Protein AF-A0A2S5MR42-F1 (afdb_monomer)

Solvent-accessible surface area (backbone atoms only — not comparable to full-atom values): 4208 Å² total; per-residue (Å²): 134,53,74,69,54,50,53,52,51,34,46,51,44,13,48,49,56,38,40,76,74,75,48,86,78,64,93,84,63,57,37,94,72,47,82,52,68,68,44,37,48,22,32,51,52,22,52,52,48,53,76,75,45,86,78,69,56,66,66,62,54,46,53,54,50,57,54,63,75,74,108

Foldseek 3Di:
DDPVVLQLVLQVQLQVQCVVVVDDDDPPDRLVPDDPPSSVVSSVVSVVCCVVCVPDDVVVVVVVVVVVVVD

Radius of gyration: 15.45 Å; Cα contacts (8 Å, |Δi|>4): 39; chains: 1; bounding box: 27×31×46 Å

Mean predicted aligned error: 5.91 Å

Structure (mmCIF, N/CA/C/O backbone):
data_AF-A0A2S5MR42-F1
#
_entry.id   AF-A0A2S5MR42-F1
#
loop_
_atom_site.group_PDB
_atom_site.id
_atom_site.type_symbol
_atom_site.label_atom_id
_atom_site.label_alt_id
_atom_site.label_comp_id
_atom_site.label_asym_id
_atom_site.label_entity_id
_atom_site.label_seq_id
_atom_site.pdbx_PDB_ins_code
_atom_site.Cartn_x
_atom_site.Cartn_y
_atom_site.Cartn_z
_atom_site.occupancy
_atom_site.B_iso_or_equiv
_atom_site.auth_seq_id
_atom_site.auth_comp_id
_atom_site.auth_asym_id
_atom_site.auth_atom_id
_atom_site.pdbx_PDB_model_num
ATOM 1 N N . MET A 1 1 ? -11.227 5.909 11.978 1.00 71.00 1 MET A N 1
ATOM 2 C CA . MET A 1 1 ? -10.726 6.464 10.702 1.00 71.00 1 MET A CA 1
ATOM 3 C C . MET A 1 1 ? -11.893 6.640 9.747 1.00 71.00 1 MET A C 1
ATOM 5 O O . MET A 1 1 ? -12.805 5.823 9.776 1.00 71.00 1 MET A O 1
ATOM 9 N N . THR A 1 2 ? -11.897 7.699 8.940 1.00 88.56 2 THR A N 1
ATOM 10 C CA . THR A 1 2 ? -12.866 7.881 7.845 1.00 88.56 2 THR A CA 1
ATOM 11 C C . THR A 1 2 ? -12.420 7.125 6.588 1.00 88.56 2 THR A C 1
ATOM 13 O O . THR A 1 2 ? -11.243 6.792 6.442 1.00 88.56 2 THR A O 1
ATOM 16 N N . ALA A 1 3 ? -13.338 6.884 5.645 1.00 85.12 3 ALA A N 1
ATOM 17 C CA . ALA A 1 3 ? -13.005 6.242 4.368 1.00 85.12 3 ALA A CA 1
ATOM 18 C C . ALA A 1 3 ? -11.923 7.014 3.587 1.00 85.12 3 ALA A C 1
ATOM 20 O O . ALA A 1 3 ? -11.022 6.416 3.002 1.00 85.12 3 ALA A O 1
ATOM 21 N N . GLU A 1 4 ? -11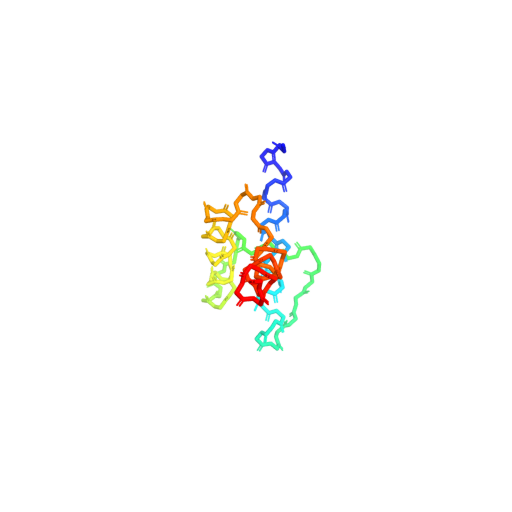.964 8.349 3.623 1.00 87.12 4 GLU A N 1
ATOM 22 C CA . GLU A 1 4 ? -10.948 9.192 2.990 1.00 87.12 4 GLU A CA 1
ATOM 23 C C . GLU A 1 4 ? -9.565 9.014 3.640 1.00 87.12 4 GLU A C 1
ATOM 25 O O . GLU A 1 4 ? -8.552 8.943 2.942 1.00 87.12 4 GLU A O 1
ATOM 30 N N . GLU A 1 5 ? -9.510 8.906 4.969 1.00 88.12 5 GLU A N 1
ATOM 31 C CA . GLU A 1 5 ? -8.263 8.665 5.702 1.00 88.12 5 GLU A CA 1
ATOM 32 C C . GLU A 1 5 ? -7.674 7.287 5.397 1.00 88.12 5 GLU A C 1
ATOM 34 O O . GLU A 1 5 ? -6.463 7.184 5.204 1.00 88.12 5 GLU A O 1
ATOM 39 N N . ILE A 1 6 ? -8.513 6.248 5.307 1.00 89.19 6 ILE A N 1
ATOM 40 C CA . ILE A 1 6 ? -8.090 4.891 4.927 1.00 89.19 6 ILE A CA 1
ATOM 41 C C . ILE A 1 6 ? -7.452 4.917 3.537 1.00 89.19 6 ILE A C 1
ATOM 43 O O . ILE A 1 6 ? -6.309 4.495 3.379 1.00 89.19 6 ILE A O 1
ATOM 47 N N . VAL A 1 7 ? -8.130 5.501 2.543 1.00 91.81 7 VAL A N 1
ATOM 48 C CA . VAL A 1 7 ? -7.608 5.582 1.168 1.00 91.81 7 VAL A CA 1
ATOM 49 C C . VAL A 1 7 ? -6.294 6.364 1.111 1.00 91.81 7 VAL A C 1
ATOM 51 O O . VAL A 1 7 ? -5.360 5.945 0.428 1.00 91.81 7 VAL A O 1
ATOM 54 N N . LYS A 1 8 ? -6.175 7.479 1.845 1.00 93.12 8 LYS A N 1
ATOM 55 C CA . LYS A 1 8 ? -4.921 8.247 1.912 1.00 93.12 8 LYS A CA 1
ATOM 56 C C . LYS A 1 8 ? -3.783 7.432 2.526 1.00 93.12 8 LYS A C 1
ATOM 58 O O . LYS A 1 8 ? -2.673 7.458 1.992 1.00 93.12 8 LYS A O 1
ATOM 63 N N . LYS A 1 9 ? -4.041 6.703 3.615 1.00 93.44 9 LYS A N 1
ATOM 64 C CA . LYS A 1 9 ? -3.031 5.860 4.266 1.00 93.44 9 LYS A CA 1
ATOM 65 C C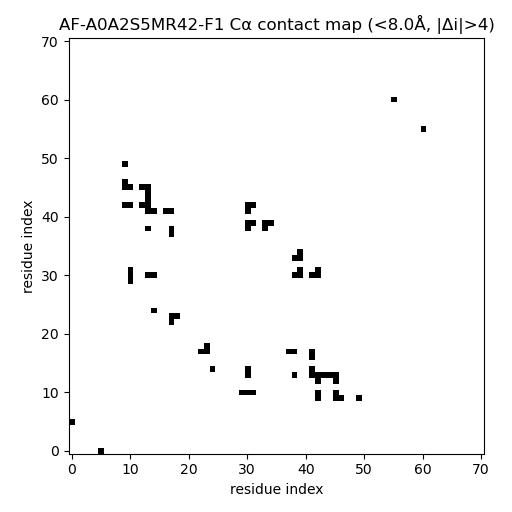 . LYS A 1 9 ? -2.619 4.678 3.387 1.00 93.44 9 LYS A C 1
ATOM 67 O O . LYS A 1 9 ? -1.421 4.466 3.218 1.00 93.44 9 LYS A O 1
ATOM 72 N N . ALA A 1 10 ? -3.570 3.990 2.75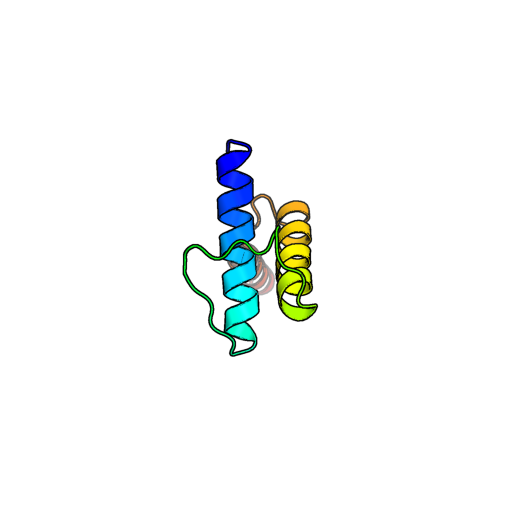8 1.00 94.25 10 ALA A N 1
ATOM 73 C CA . ALA A 1 10 ? -3.288 2.924 1.799 1.00 94.25 10 ALA A CA 1
ATOM 74 C C . ALA A 1 10 ? -2.465 3.441 0.606 1.00 94.25 10 ALA A C 1
ATOM 76 O O . ALA A 1 10 ? -1.473 2.831 0.219 1.00 94.25 10 ALA A O 1
ATOM 77 N N . ASN A 1 11 ? -2.788 4.627 0.075 1.00 96.69 11 ASN A N 1
ATOM 78 C CA . ASN A 1 11 ? -2.042 5.212 -1.047 1.00 96.69 11 ASN A CA 1
ATOM 79 C C . ASN A 1 11 ? -0.612 5.602 -0.643 1.00 96.69 11 ASN A C 1
ATOM 81 O O . ASN A 1 11 ? 0.315 5.484 -1.442 1.00 96.69 11 ASN A O 1
ATOM 85 N N . ARG A 1 12 ? -0.416 6.036 0.608 1.00 95.88 12 ARG A N 1
ATOM 86 C CA . ARG A 1 12 ? 0.918 6.272 1.174 1.00 95.88 12 ARG A CA 1
ATOM 87 C C . ARG A 1 12 ? 1.698 4.966 1.339 1.00 95.88 12 ARG A C 1
ATOM 89 O O . ARG A 1 12 ? 2.881 4.947 1.022 1.00 95.88 12 ARG A O 1
ATOM 96 N N . LEU A 1 13 ? 1.059 3.896 1.805 1.00 95.75 13 LEU A N 1
ATOM 97 C CA . LEU A 1 13 ? 1.699 2.589 1.960 1.00 95.75 13 LEU A CA 1
ATOM 98 C C . LEU A 1 13 ? 2.113 1.996 0.602 1.00 95.75 13 LEU A C 1
ATOM 100 O O . LEU A 1 13 ? 3.247 1.554 0.448 1.00 95.75 13 LEU A O 1
ATOM 104 N N . ALA A 1 14 ? 1.257 2.109 -0.417 1.00 97.38 14 ALA A N 1
ATOM 105 C CA . ALA A 1 14 ? 1.594 1.728 -1.789 1.00 97.38 14 ALA A CA 1
ATOM 106 C C . ALA A 1 14 ? 2.829 2.484 -2.314 1.00 97.38 14 ALA A C 1
ATOM 108 O O . ALA A 1 14 ? 3.705 1.885 -2.938 1.00 97.38 14 ALA A O 1
ATOM 109 N N . ARG A 1 15 ? 2.949 3.785 -2.007 1.00 97.56 15 ARG A N 1
ATOM 110 C CA . ARG A 1 15 ? 4.146 4.571 -2.344 1.00 97.56 15 ARG A CA 1
ATOM 111 C C . ARG A 1 15 ? 5.405 4.020 -1.680 1.00 97.56 15 ARG A C 1
ATOM 113 O O . ARG A 1 15 ? 6.423 3.918 -2.355 1.00 97.56 15 ARG A O 1
ATOM 120 N N . ILE A 1 16 ? 5.334 3.647 -0.402 1.00 96.62 16 ILE A N 1
ATOM 121 C CA . ILE A 1 16 ? 6.470 3.054 0.322 1.00 96.62 16 ILE A CA 1
ATOM 122 C C . ILE A 1 16 ? 6.917 1.764 -0.375 1.00 96.62 16 ILE A C 1
ATOM 124 O O . ILE A 1 16 ? 8.094 1.623 -0.691 1.00 96.62 16 ILE A O 1
ATOM 128 N N . PHE A 1 17 ? 5.987 0.868 -0.714 1.00 97.25 17 PHE A N 1
ATOM 129 C CA . PHE A 1 17 ? 6.321 -0.364 -1.438 1.00 97.25 17 PHE A CA 1
ATOM 130 C C . PHE A 1 17 ? 6.919 -0.112 -2.825 1.00 97.25 17 PHE A C 1
ATOM 132 O O . PHE A 1 17 ? 7.777 -0.869 -3.278 1.00 97.25 17 PHE A O 1
ATOM 139 N N . TYR A 1 18 ? 6.486 0.948 -3.508 1.00 97.69 18 TYR A N 1
ATOM 140 C CA . TYR A 1 18 ? 7.045 1.333 -4.802 1.00 97.69 18 TYR A CA 1
ATOM 141 C C . TYR A 1 18 ? 8.472 1.890 -4.667 1.00 97.69 18 TYR A C 1
ATOM 143 O O . TYR A 1 18 ? 9.355 1.524 -5.440 1.00 97.69 18 TYR A O 1
ATOM 151 N N . GLN A 1 19 ? 8.727 2.685 -3.623 1.00 97.19 19 GLN A N 1
ATOM 152 C CA . GLN A 1 19 ? 10.059 3.197 -3.283 1.00 97.19 19 GLN A CA 1
ATOM 153 C C . GLN A 1 19 ? 11.028 2.095 -2.854 1.00 97.19 19 GLN A C 1
ATOM 155 O O . GLN A 1 19 ? 12.190 2.123 -3.248 1.00 97.19 19 GLN A O 1
ATOM 160 N N . MET A 1 20 ? 10.559 1.083 -2.118 1.00 97.19 20 MET A N 1
ATOM 161 C CA . MET A 1 20 ? 11.371 -0.088 -1.757 1.00 97.19 20 MET A CA 1
ATOM 162 C C . MET A 1 20 ? 11.875 -0.863 -2.984 1.00 97.19 20 MET A C 1
ATOM 164 O O . MET A 1 20 ? 12.916 -1.508 -2.917 1.00 97.19 20 MET A O 1
ATOM 168 N N . GLN A 1 21 ? 11.166 -0.776 -4.112 1.00 95.75 21 GLN A N 1
ATOM 169 C CA . GLN A 1 21 ? 11.586 -1.357 -5.392 1.00 95.75 21 GLN A CA 1
ATOM 170 C C . GLN A 1 21 ? 12.550 -0.449 -6.181 1.00 95.75 21 GLN A C 1
ATOM 172 O O . GLN A 1 21 ? 13.002 -0.832 -7.257 1.00 95.75 21 GLN A O 1
ATOM 177 N N . GLY A 1 22 ? 12.879 0.738 -5.660 1.00 96.88 22 GLY A N 1
ATOM 178 C CA . GLY A 1 22 ? 13.781 1.708 -6.284 1.00 96.88 22 GLY A CA 1
ATOM 179 C C . GLY A 1 22 ? 13.099 2.705 -7.225 1.00 96.88 22 GLY A C 1
ATOM 180 O O . GLY A 1 22 ? 13.791 3.390 -7.975 1.00 96.88 22 GLY A O 1
ATOM 181 N N . TYR A 1 23 ? 11.765 2.792 -7.210 1.00 95.50 23 TYR A N 1
ATOM 182 C CA . TYR A 1 23 ? 11.012 3.714 -8.061 1.00 95.50 23 TYR A CA 1
ATOM 183 C C . TYR A 1 23 ? 10.518 4.949 -7.301 1.00 95.50 23 TYR A C 1
ATOM 185 O O . TYR A 1 23 ? 10.131 4.880 -6.136 1.00 95.50 23 TYR A O 1
ATOM 193 N N . GLU A 1 24 ? 10.450 6.084 -7.996 1.00 93.94 24 GLU A N 1
ATOM 194 C CA . GLU A 1 24 ? 9.941 7.345 -7.453 1.00 93.94 24 GLU A CA 1
ATOM 195 C C . GLU A 1 24 ? 8.744 7.854 -8.264 1.00 93.94 24 GLU A C 1
ATOM 197 O O . GLU A 1 24 ? 8.694 7.727 -9.488 1.00 93.94 24 GLU A O 1
ATOM 202 N N . VAL A 1 25 ? 7.773 8.446 -7.569 1.00 94.62 25 VAL A N 1
ATOM 203 C CA . VAL A 1 25 ? 6.606 9.127 -8.150 1.00 94.62 25 VAL A CA 1
ATOM 204 C C . VAL A 1 25 ? 6.311 10.386 -7.348 1.00 94.62 25 VAL A C 1
ATOM 206 O O . VAL A 1 25 ? 6.732 10.506 -6.198 1.00 94.62 25 VAL A O 1
ATOM 209 N N . SER A 1 26 ? 5.538 11.303 -7.922 1.00 93.56 26 SER A N 1
ATOM 210 C CA . SER A 1 26 ? 5.105 12.507 -7.219 1.00 93.56 26 SER A CA 1
ATOM 211 C C . SER A 1 26 ? 4.218 12.196 -6.001 1.00 93.56 26 SER A C 1
ATOM 213 O O . SER A 1 26 ? 3.526 11.170 -5.928 1.00 93.56 26 SER A O 1
ATOM 215 N N . ASP A 1 27 ? 4.202 13.109 -5.029 1.00 89.00 27 ASP A N 1
ATOM 216 C CA . ASP A 1 27 ? 3.423 12.965 -3.790 1.00 89.00 27 ASP A CA 1
ATOM 217 C C . ASP A 1 27 ? 1.903 12.971 -4.020 1.00 89.00 27 ASP A C 1
ATOM 219 O O . ASP A 1 27 ? 1.144 12.359 -3.258 1.00 89.00 27 ASP A O 1
ATOM 223 N N . ASP A 1 28 ? 1.450 13.589 -5.109 1.00 92.62 28 ASP A N 1
ATOM 224 C CA . ASP A 1 28 ? 0.054 13.628 -5.548 1.00 92.62 28 ASP A CA 1
ATOM 225 C C . ASP A 1 28 ? -0.353 12.419 -6.409 1.00 92.62 28 ASP A C 1
ATOM 227 O O . ASP A 1 28 ? -1.534 12.279 -6.750 1.00 92.62 28 ASP A O 1
ATOM 231 N N . PHE A 1 29 ? 0.586 11.514 -6.716 1.00 96.12 29 PHE A N 1
ATOM 232 C CA . PHE A 1 29 ? 0.310 10.299 -7.478 1.00 96.12 29 PHE A CA 1
ATOM 233 C C . PHE A 1 29 ? -0.700 9.384 -6.764 1.00 96.12 29 PHE A C 1
ATOM 235 O O . PHE A 1 29 ? -0.623 9.126 -5.556 1.00 96.12 29 PHE A O 1
ATOM 242 N N . LYS A 1 30 ? -1.669 8.879 -7.534 1.00 96.81 30 LYS A N 1
ATOM 243 C CA . LYS A 1 30 ? -2.802 8.077 -7.051 1.00 96.81 30 LYS A CA 1
ATOM 244 C C . LYS A 1 30 ? -2.670 6.651 -7.566 1.00 96.81 30 LYS A C 1
ATOM 246 O O . LYS A 1 30 ? -3.125 6.353 -8.667 1.00 96.81 30 LYS A O 1
ATOM 251 N N . PHE A 1 31 ? -2.110 5.768 -6.745 1.00 96.81 31 PHE A N 1
ATOM 252 C CA . PHE A 1 31 ? -1.893 4.358 -7.080 1.00 96.81 31 PHE A CA 1
ATOM 253 C C . PHE A 1 31 ? -3.204 3.619 -7.387 1.00 96.81 31 PHE A C 1
ATOM 255 O O . PHE A 1 31 ? -3.249 2.792 -8.288 1.00 96.81 31 PHE A O 1
ATOM 262 N N . TYR A 1 32 ? -4.314 4.006 -6.751 1.00 94.25 32 TYR A N 1
ATOM 263 C CA . TYR A 1 32 ? -5.651 3.476 -7.059 1.00 94.25 32 TYR A CA 1
ATOM 264 C C . TYR A 1 32 ? -6.208 3.896 -8.438 1.00 94.25 32 TYR A C 1
ATOM 266 O O . TYR A 1 32 ? -7.307 3.488 -8.808 1.00 94.25 32 TYR A O 1
ATOM 274 N N . ARG A 1 33 ? -5.497 4.745 -9.194 1.00 96.44 33 ARG A N 1
ATOM 275 C CA . ARG A 1 33 ? -5.804 5.103 -10.593 1.00 96.44 33 ARG A CA 1
ATOM 276 C C . ARG A 1 33 ? -4.711 4.661 -11.568 1.00 96.44 33 ARG A C 1
ATOM 278 O O . ARG A 1 33 ? -4.757 5.043 -12.734 1.00 96.44 33 ARG A O 1
ATOM 285 N N . ALA A 1 34 ? -3.716 3.920 -11.091 1.00 94.94 34 ALA A N 1
ATOM 286 C CA . ALA A 1 34 ? -2.606 3.475 -11.909 1.00 94.94 34 ALA A CA 1
ATOM 287 C C . ALA A 1 34 ? -3.031 2.405 -12.921 1.00 94.94 34 ALA A C 1
ATOM 289 O O . ALA A 1 34 ? -3.983 1.653 -12.711 1.00 94.94 34 ALA A O 1
ATOM 290 N N . HIS A 1 35 ? -2.268 2.317 -14.009 1.00 94.50 35 HIS A N 1
ATOM 291 C CA . HIS A 1 35 ? -2.405 1.262 -15.015 1.00 94.50 35 HIS A CA 1
ATOM 292 C C . HIS A 1 35 ? -1.108 0.472 -15.210 1.00 94.50 35 HIS A C 1
ATOM 294 O O . HIS A 1 35 ? -1.143 -0.618 -15.781 1.00 94.50 35 HIS A O 1
ATOM 300 N N . HIS A 1 36 ? 0.034 0.990 -14.740 1.00 96.31 36 HIS A N 1
ATOM 301 C CA . HIS A 1 36 ? 1.293 0.269 -14.824 1.00 96.31 36 HIS A CA 1
ATOM 302 C C . HIS A 1 36 ? 1.280 -0.914 -13.839 1.00 96.31 36 HIS A C 1
ATOM 304 O O . HIS A 1 36 ? 0.941 -0.718 -12.668 1.00 96.31 36 HIS A O 1
ATOM 310 N N . PRO A 1 37 ? 1.670 -2.134 -14.257 1.00 96.69 37 PRO A N 1
ATOM 311 C CA . PRO A 1 37 ? 1.544 -3.329 -13.421 1.00 96.69 37 PRO A CA 1
ATOM 312 C C . PRO A 1 37 ? 2.211 -3.210 -12.048 1.00 96.69 37 PRO A C 1
ATOM 314 O O . PRO A 1 37 ? 1.647 -3.663 -11.056 1.00 96.69 37 PRO A O 1
ATOM 317 N N . ALA A 1 38 ? 3.378 -2.565 -11.974 1.00 96.31 38 ALA A N 1
ATOM 318 C CA . ALA A 1 38 ? 4.098 -2.397 -10.712 1.00 96.31 38 ALA A CA 1
ATOM 319 C C . ALA A 1 38 ? 3.368 -1.449 -9.740 1.00 96.31 38 ALA A C 1
ATOM 321 O O . ALA A 1 38 ? 3.278 -1.730 -8.549 1.00 96.31 38 ALA A O 1
ATOM 322 N N . GLU A 1 39 ? 2.780 -0.364 -10.248 1.00 97.69 39 GLU A N 1
ATOM 323 C CA . GLU A 1 39 ? 2.022 0.598 -9.438 1.00 97.69 39 GLU A CA 1
ATOM 324 C C . GLU A 1 39 ? 0.724 -0.035 -8.912 1.00 97.69 39 GLU A C 1
ATOM 326 O O . GLU A 1 39 ? 0.399 0.085 -7.730 1.00 97.69 39 GLU A O 1
ATOM 331 N N . VAL A 1 40 ? 0.013 -0.768 -9.776 1.00 97.94 40 VAL A N 1
ATOM 332 C CA . VAL A 1 40 ? -1.188 -1.531 -9.400 1.00 97.94 40 VAL A CA 1
ATOM 333 C C . VAL A 1 40 ? -0.843 -2.604 -8.366 1.00 97.94 40 VAL A C 1
ATOM 335 O O . VAL A 1 40 ? -1.561 -2.766 -7.382 1.00 97.94 40 VAL A O 1
ATOM 338 N N . GLY A 1 41 ? 0.280 -3.305 -8.547 1.00 97.81 41 GLY A N 1
ATOM 339 C CA . GLY A 1 41 ? 0.785 -4.280 -7.582 1.00 97.81 41 GLY A CA 1
ATOM 340 C C . GLY A 1 41 ? 1.004 -3.663 -6.201 1.00 97.81 41 GLY A C 1
ATOM 341 O O . GLY A 1 41 ? 0.517 -4.198 -5.208 1.00 97.81 41 GLY A O 1
ATOM 342 N N . CYS A 1 42 ? 1.648 -2.495 -6.132 1.00 98.06 42 CYS A N 1
ATOM 343 C CA . CYS A 1 42 ? 1.848 -1.774 -4.874 1.00 98.06 42 CYS A CA 1
ATOM 344 C C . CYS A 1 42 ? 0.547 -1.337 -4.201 1.00 98.06 42 CYS A C 1
ATOM 346 O O . CYS A 1 42 ? 0.444 -1.417 -2.977 1.00 98.06 42 CYS A O 1
ATOM 348 N N . TRP A 1 43 ? -0.451 -0.906 -4.976 1.00 97.81 43 TRP A N 1
ATOM 349 C CA . TRP A 1 43 ? -1.779 -0.623 -4.433 1.00 97.81 43 TRP A CA 1
ATOM 350 C C . TRP A 1 43 ? -2.410 -1.869 -3.809 1.00 97.81 43 TRP A C 1
ATOM 352 O O . TRP A 1 43 ? -2.863 -1.820 -2.669 1.00 97.81 43 TRP A O 1
ATOM 362 N N . ASN A 1 44 ? -2.387 -2.997 -4.520 1.00 97.12 44 ASN A N 1
ATOM 363 C CA . ASN A 1 44 ? -2.975 -4.245 -4.038 1.00 97.12 44 ASN A CA 1
ATOM 364 C C . ASN A 1 44 ? -2.279 -4.762 -2.772 1.00 97.12 44 ASN A C 1
ATOM 366 O O . ASN A 1 44 ? -2.957 -5.198 -1.848 1.00 97.12 44 ASN A O 1
ATOM 370 N N . MET A 1 45 ? -0.947 -4.659 -2.690 1.00 96.75 45 MET A N 1
ATOM 371 C CA . MET A 1 45 ? -0.207 -4.995 -1.467 1.00 96.75 45 MET A CA 1
ATOM 372 C C . MET A 1 45 ? -0.641 -4.126 -0.286 1.00 96.75 45 MET A C 1
ATOM 374 O O . MET A 1 45 ? -0.793 -4.633 0.818 1.00 96.75 45 MET A O 1
ATOM 378 N N . ALA A 1 46 ? -0.871 -2.828 -0.509 1.00 95.25 46 ALA A N 1
ATOM 379 C CA . ALA A 1 46 ? -1.352 -1.941 0.544 1.00 95.25 46 ALA A CA 1
ATOM 380 C C . ALA A 1 46 ? -2.774 -2.295 0.997 1.00 95.25 46 ALA A C 1
ATOM 382 O O . ALA A 1 46 ? -3.037 -2.251 2.191 1.00 95.25 46 ALA A O 1
ATOM 383 N N . VAL A 1 47 ? -3.668 -2.669 0.075 1.00 92.69 47 VAL A N 1
ATOM 384 C CA . VAL A 1 47 ? -5.016 -3.151 0.421 1.00 92.69 47 VAL A CA 1
ATOM 385 C C . VAL A 1 47 ? -4.928 -4.398 1.303 1.00 92.69 47 VAL A C 1
ATOM 387 O O . VAL A 1 47 ? -5.460 -4.384 2.405 1.00 92.69 47 VAL A O 1
ATOM 390 N N . VAL A 1 48 ? -4.177 -5.418 0.872 1.00 93.94 48 VAL A N 1
ATOM 391 C CA . VAL 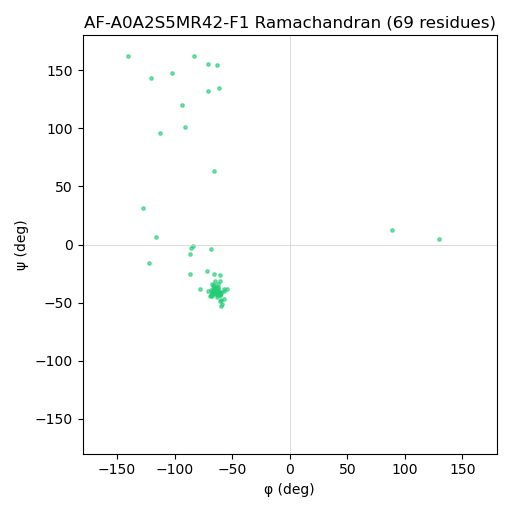A 1 48 ? -4.002 -6.662 1.643 1.00 93.94 48 VAL A CA 1
ATOM 392 C C . VAL A 1 48 ? -3.368 -6.388 3.008 1.00 93.94 48 VAL A C 1
ATOM 394 O O . VAL A 1 48 ? -3.835 -6.901 4.012 1.00 93.94 48 VAL A O 1
ATOM 397 N N . ALA A 1 49 ? -2.343 -5.539 3.082 1.00 92.25 49 ALA A N 1
ATOM 398 C CA . ALA A 1 49 ? -1.716 -5.193 4.356 1.00 92.25 49 ALA A CA 1
ATOM 399 C C . ALA A 1 49 ? -2.681 -4.483 5.321 1.00 92.25 49 ALA A C 1
ATOM 401 O O . ALA A 1 49 ? -2.615 -4.708 6.523 1.00 92.25 49 ALA A O 1
ATOM 402 N N . PHE A 1 50 ? -3.575 -3.627 4.820 1.00 87.38 50 PHE A N 1
ATOM 403 C CA . PHE A 1 50 ? -4.601 -3.017 5.666 1.00 87.38 50 PHE A CA 1
ATOM 404 C C . PHE A 1 50 ? -5.620 -4.048 6.157 1.00 87.38 50 PHE A C 1
ATOM 406 O O . PHE A 1 50 ? -5.979 -3.997 7.328 1.00 87.38 50 PHE A O 1
ATOM 413 N N . ASP A 1 51 ? -6.034 -4.986 5.303 1.00 85.50 51 ASP A N 1
ATOM 414 C CA . ASP A 1 51 ? -6.959 -6.059 5.681 1.00 85.50 51 ASP A CA 1
ATOM 415 C C . ASP A 1 51 ? -6.348 -7.008 6.734 1.00 85.50 51 ASP A C 1
ATOM 417 O O . ASP A 1 51 ? -7.046 -7.453 7.643 1.00 85.50 51 ASP A O 1
ATOM 421 N N . GLU A 1 52 ? -5.044 -7.288 6.647 1.00 86.00 52 GLU A N 1
ATOM 422 C CA . GLU A 1 52 ? -4.348 -8.232 7.536 1.00 86.00 52 GLU A CA 1
ATOM 423 C C . GLU A 1 52 ? -3.836 -7.599 8.850 1.00 86.00 52 GLU A C 1
ATOM 425 O O . GLU A 1 52 ? -3.660 -8.308 9.838 1.00 86.00 52 GLU A O 1
ATOM 430 N N . ILE A 1 53 ? -3.570 -6.282 8.888 1.00 79.31 53 ILE A N 1
ATOM 431 C CA . ILE A 1 53 ? -2.759 -5.636 9.948 1.00 79.31 53 ILE A CA 1
ATOM 432 C C . ILE A 1 53 ? -3.475 -4.439 10.614 1.00 79.31 53 ILE A C 1
ATOM 434 O O . ILE A 1 53 ? -2.818 -3.485 11.022 1.00 79.31 53 ILE A O 1
ATOM 438 N N . GLU A 1 54 ? -4.805 -4.405 10.747 1.00 69.06 54 GLU A N 1
ATOM 439 C CA . GLU A 1 54 ? -5.525 -3.312 11.451 1.00 69.06 54 GLU A CA 1
ATOM 440 C C . GLU A 1 54 ? -5.223 -3.233 12.979 1.00 69.06 54 GLU A C 1
ATOM 442 O O . GLU A 1 54 ? -6.103 -3.360 13.826 1.00 69.06 54 GLU A O 1
ATOM 447 N N . GLY A 1 55 ? -3.972 -2.958 13.361 1.00 62.53 55 GLY A N 1
ATOM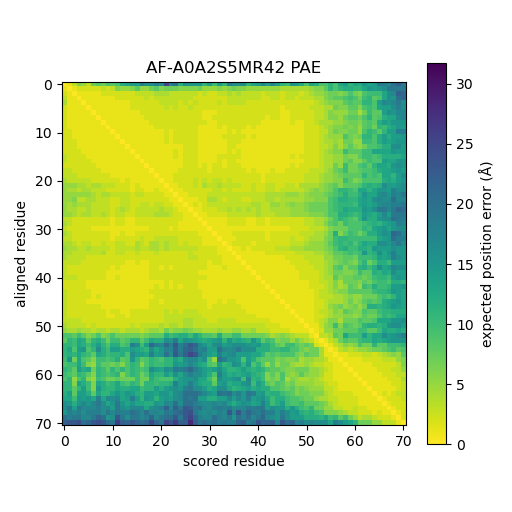 448 C CA . GLY A 1 55 ? -3.552 -2.621 14.724 1.00 62.53 55 GLY A CA 1
ATOM 449 C C . GLY A 1 55 ? -2.374 -3.418 15.280 1.00 62.53 55 GLY A C 1
ATOM 450 O O . GLY A 1 55 ? -2.048 -3.230 16.448 1.00 62.53 55 GLY A O 1
ATOM 451 N N . THR A 1 56 ? -1.740 -4.283 14.489 1.00 66.81 56 THR A N 1
ATOM 452 C CA . THR A 1 56 ? -0.639 -5.128 14.970 1.00 66.81 56 THR A CA 1
ATOM 453 C C . THR A 1 56 ? 0.718 -4.479 14.719 1.00 66.81 56 THR A C 1
ATOM 455 O O . THR A 1 56 ? 1.093 -4.229 13.573 1.00 66.81 56 THR A O 1
ATOM 458 N N . ASP A 1 57 ? 1.469 -4.245 15.795 1.00 72.50 57 ASP A N 1
ATOM 459 C CA . ASP A 1 57 ? 2.898 -3.942 15.735 1.00 72.50 57 ASP A CA 1
ATOM 460 C C . ASP A 1 57 ? 3.678 -5.257 15.838 1.00 72.50 57 ASP A C 1
ATOM 462 O O . ASP A 1 57 ? 3.794 -5.853 16.907 1.00 72.50 57 AS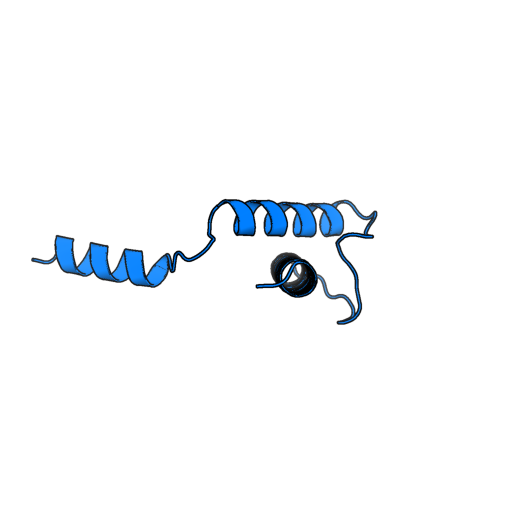P A O 1
ATOM 466 N N . VAL A 1 58 ? 4.145 -5.746 14.689 1.00 69.38 58 VAL A N 1
ATOM 4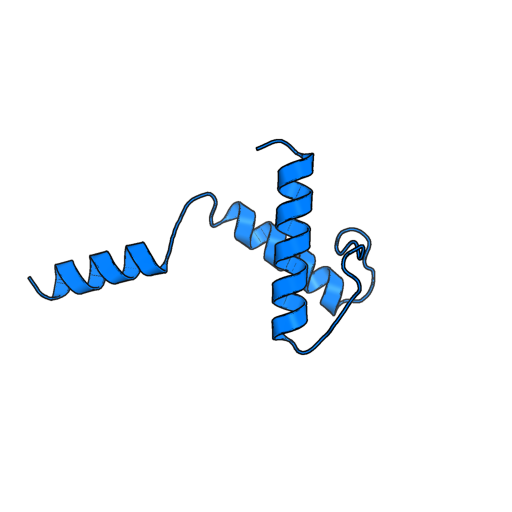67 C CA . VAL A 1 58 ? 4.830 -7.041 14.587 1.00 69.38 58 VAL A CA 1
ATOM 468 C C . VAL A 1 58 ? 6.155 -7.040 15.351 1.00 69.38 58 VAL A C 1
ATOM 470 O O . VAL A 1 58 ? 6.528 -8.079 15.883 1.00 69.38 58 VAL A O 1
ATOM 473 N N . GLU A 1 59 ? 6.839 -5.900 15.452 1.00 77.31 59 GLU A N 1
ATOM 474 C CA . GLU A 1 59 ? 8.121 -5.799 16.159 1.00 77.31 59 GLU A CA 1
ATOM 475 C C . GLU A 1 59 ? 7.917 -5.742 17.678 1.00 77.31 59 GLU A C 1
ATOM 477 O O . GLU A 1 59 ? 8.659 -6.383 18.413 1.00 77.31 59 GLU A O 1
ATOM 482 N N . ASP A 1 60 ? 6.876 -5.055 18.160 1.00 77.00 60 ASP A N 1
ATOM 483 C CA . ASP A 1 60 ? 6.479 -5.115 19.579 1.00 77.00 60 ASP A CA 1
ATOM 484 C C . ASP A 1 60 ? 6.052 -6.538 19.981 1.00 77.00 60 ASP A C 1
ATOM 486 O O . ASP A 1 60 ? 6.462 -7.057 21.020 1.00 77.00 60 ASP A O 1
ATOM 490 N N . CYS A 1 61 ? 5.291 -7.214 19.112 1.00 78.50 61 CYS A N 1
ATOM 491 C CA . CYS A 1 61 ? 4.921 -8.617 19.308 1.00 78.50 61 CYS A CA 1
ATOM 492 C C . CYS A 1 61 ? 6.151 -9.541 19.310 1.00 78.50 61 CYS A C 1
ATOM 494 O O . CYS A 1 61 ? 6.190 -10.511 20.065 1.00 78.50 61 CYS A O 1
ATOM 496 N N . LEU A 1 62 ? 7.147 -9.255 18.465 1.00 80.94 62 LEU A N 1
ATOM 497 C CA . LEU A 1 62 ? 8.393 -10.015 18.397 1.00 80.94 62 LEU A CA 1
ATOM 498 C C . LEU A 1 62 ? 9.247 -9.801 19.652 1.00 80.94 62 LEU A C 1
ATOM 500 O O . LEU A 1 62 ? 9.732 -10.772 20.220 1.00 80.94 62 LEU A O 1
ATOM 504 N N . ALA A 1 63 ? 9.379 -8.560 20.120 1.00 85.31 63 ALA A N 1
ATOM 505 C CA . ALA A 1 63 ? 10.114 -8.243 21.341 1.00 85.31 63 ALA A CA 1
ATOM 506 C C . ALA A 1 63 ? 9.507 -8.939 22.572 1.00 85.31 63 ALA A C 1
ATOM 508 O O . ALA A 1 63 ? 10.239 -9.524 23.366 1.00 85.31 63 ALA A O 1
ATOM 509 N N . GLN A 1 64 ? 8.174 -8.951 22.698 1.00 82.38 64 GLN A N 1
ATOM 510 C CA . GLN A 1 64 ? 7.484 -9.706 23.755 1.00 82.38 64 GLN A CA 1
ATOM 511 C C . GLN A 1 64 ? 7.762 -11.214 23.671 1.00 82.38 64 GLN A C 1
ATOM 513 O O . GLN A 1 64 ? 7.992 -11.851 24.696 1.00 82.38 64 GLN A O 1
ATOM 518 N N . LEU A 1 65 ? 7.782 -11.786 22.462 1.00 85.69 65 LEU A N 1
ATOM 519 C CA . LEU A 1 65 ? 8.084 -13.204 22.254 1.00 85.69 65 LEU A CA 1
ATOM 520 C C . LEU A 1 65 ? 9.512 -13.558 22.703 1.00 85.69 65 LEU A C 1
ATOM 522 O O . LEU A 1 65 ? 9.713 -14.565 23.376 1.00 85.69 65 LEU A O 1
ATOM 526 N N . GLU A 1 66 ? 10.498 -12.734 22.342 1.00 89.31 66 GLU A N 1
ATOM 527 C CA . GLU A 1 66 ? 11.900 -12.948 22.720 1.00 89.31 66 GLU A CA 1
ATOM 528 C C . GLU A 1 66 ? 12.121 -12.820 24.239 1.00 89.31 66 GLU A C 1
ATOM 530 O O . GLU A 1 66 ? 12.932 -13.556 24.807 1.00 89.31 66 GLU A O 1
ATOM 535 N N . GLU A 1 67 ? 11.392 -11.922 24.912 1.00 85.81 67 GLU A N 1
ATOM 536 C CA . GLU A 1 67 ? 11.407 -11.800 26.376 1.00 85.81 67 GLU A CA 1
ATOM 537 C C . GLU A 1 67 ? 10.811 -13.038 27.068 1.0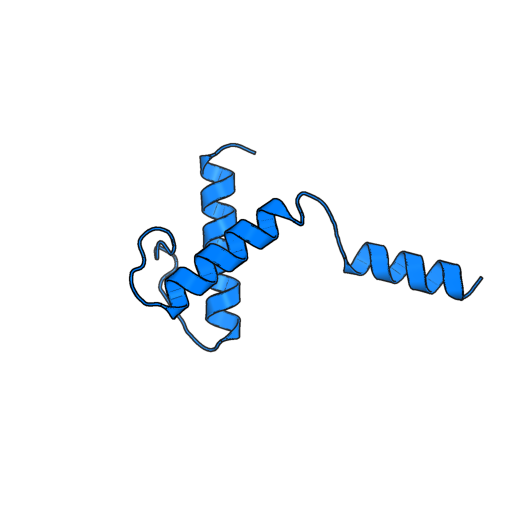0 85.81 67 GLU A C 1
ATOM 539 O O . GLU A 1 67 ? 11.400 -13.535 28.031 1.00 85.81 67 GLU A O 1
ATOM 544 N N . ASP A 1 68 ? 9.694 -13.567 26.559 1.00 77.69 68 ASP A N 1
ATOM 545 C CA . ASP A 1 68 ? 9.041 -14.770 27.090 1.00 77.69 68 ASP A CA 1
ATOM 546 C C . ASP A 1 68 ? 9.896 -16.040 26.902 1.00 77.69 68 ASP A C 1
ATOM 548 O O . ASP A 1 68 ? 9.907 -16.909 27.774 1.00 77.69 68 ASP A O 1
ATOM 552 N N . GLU A 1 69 ? 10.636 -16.169 25.793 1.00 82.19 69 GLU A N 1
ATOM 553 C CA . GLU A 1 69 ? 11.545 -17.305 25.549 1.00 82.19 69 GLU A CA 1
ATOM 554 C C . GLU A 1 69 ? 12.814 -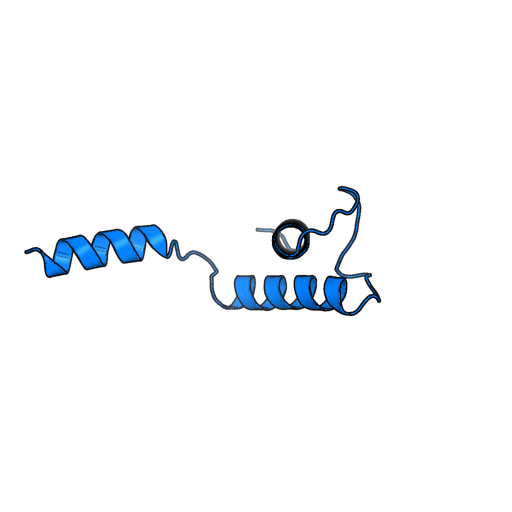17.271 26.420 1.00 82.19 69 GLU A C 1
ATOM 556 O O . GLU A 1 69 ? 13.451 -18.307 26.640 1.00 82.19 69 GLU A O 1
ATOM 561 N N . ALA A 1 70 ? 13.200 -16.090 26.907 1.00 75.25 70 ALA A N 1
ATOM 562 C CA . ALA A 1 70 ? 14.370 -15.895 27.757 1.00 75.25 70 ALA A CA 1
ATOM 563 C C . ALA A 1 70 ? 14.092 -16.105 29.264 1.00 75.25 70 ALA A C 1
ATOM 565 O O . ALA A 1 70 ? 15.048 -16.101 30.052 1.00 75.25 70 ALA A O 1
ATOM 566 N N . ALA A 1 71 ? 12.822 -16.267 29.659 1.00 64.56 71 ALA A N 1
ATOM 567 C CA . ALA A 1 71 ? 12.350 -16.422 31.042 1.00 64.56 71 ALA A CA 1
ATOM 568 C C . ALA A 1 71 ? 12.228 -17.892 31.492 1.00 64.56 71 ALA A C 1
ATOM 570 O O . ALA A 1 71 ? 12.542 -18.159 32.680 1.00 64.56 71 ALA A O 1
#

Secondary structure (DSSP, 8-state):
--HHHHHHHHHHHHHHHHHHTT----TT--GGG--SHHHHHHHHHHHHHHHH-SS--HHHHHHHHHHHHT-

pLDDT: mean 89.29, std 9.37, range [62.53, 98.06]

Sequence (71 aa):
MTAEEIVKKANRLARIFYQMQGYEVSDDFKFYRAHHPAEVGCWNMAVVAFDEIEGTDVEDCLAQLEEDEAA

Nearest PDB structures (foldseek):
  8gsv-assembly1_U  TM=3.588E-01  e=3.278E+00  Homo sapiens
  8wey-assembly1_K  TM=4.680E-01  e=9.687E+00  Cyanidium caldarium